Protein AF-A0A535QQI3-F1 (afdb_monomer)

Nearest PDB structures (foldseek):
  7o5l-assembly1_A  TM=9.139E-01  e=8.825E-06  Synechocystis sp. PCC 6803 substr. Kazusa
  8qno-assembly1_A  TM=9.395E-01  e=3.649E-05  Pyrococcus furiosus
  7r39-assembly1_G-2  TM=9.134E-01  e=3.421E-05  Sulfolobus acidocaldarius
  3x2f-assembly1_A  TM=9.441E-01  e=5.038E-05  Thermotoga maritima MSB8
  7r3a-assembly4_G  TM=9.259E-01  e=6.522E-05  Methanococcus maripaludis

Radius of gyration: 21.64 Å; Cα contacts (8 Å, |Δi|>4): 32; chains: 1; bounding box: 50×32×65 Å

Mean predicted aligned error: 5.99 Å

Secondary structure (DSSP, 8-state):
------SGGGS-HHHHSS--S-HHHHHHHHHHHHHHHHHHHHTGGG--SS--PPPHHHHHHHHHHHHHHTT---PPPPHHHHHHHH-SSS--

Structure (mmCIF, N/CA/C/O backbone):
data_AF-A0A535QQI3-F1
#
_entry.id   AF-A0A535QQI3-F1
#
loop_
_atom_site.group_PDB
_atom_site.id
_atom_site.type_symbol
_atom_site.label_atom_id
_atom_site.label_alt_id
_atom_site.label_comp_id
_atom_site.label_asym_id
_atom_site.label_entity_id
_atom_site.label_seq_id
_atom_site.pdbx_PDB_ins_code
_atom_site.Cartn_x
_atom_site.Cartn_y
_atom_site.Cartn_z
_atom_site.occupancy
_atom_site.B_iso_or_equiv
_atom_site.auth_seq_id
_atom_site.auth_comp_id
_atom_site.auth_asym_id
_atom_site.auth_atom_id
_atom_site.pdbx_PDB_model_num
ATOM 1 N N . GLY A 1 1 ? -26.488 16.971 33.507 1.00 90.25 1 GLY A N 1
ATOM 2 C CA . GLY A 1 1 ? -25.131 17.214 32.965 1.00 90.25 1 GLY A CA 1
ATOM 3 C C . GLY A 1 1 ? -25.021 16.626 31.569 1.00 90.25 1 GLY A C 1
ATOM 4 O O . GLY A 1 1 ? -25.946 15.936 31.163 1.00 90.25 1 GLY A O 1
ATOM 5 N N . ARG A 1 2 ? -23.941 16.902 30.824 1.00 91.56 2 ARG A N 1
ATOM 6 C CA . ARG A 1 2 ? -23.702 16.312 29.488 1.00 91.56 2 ARG A CA 1
ATOM 7 C C . ARG A 1 2 ? -23.051 14.927 29.614 1.00 91.56 2 ARG A C 1
ATOM 9 O O . ARG A 1 2 ? -22.245 14.731 30.517 1.00 91.56 2 ARG A O 1
ATOM 16 N N . GLN A 1 3 ? -23.384 14.009 28.708 1.00 95.25 3 GLN A N 1
ATOM 17 C CA . GLN A 1 3 ? -22.747 12.692 28.569 1.00 95.25 3 GLN A CA 1
ATOM 18 C C . GLN A 1 3 ? -22.044 12.587 27.211 1.00 95.25 3 GLN A C 1
ATOM 20 O O . GLN A 1 3 ? -22.509 13.168 26.231 1.00 95.25 3 GLN A O 1
ATOM 25 N N . VAL A 1 4 ? -20.927 11.856 27.167 1.00 95.88 4 VAL A N 1
ATOM 26 C CA . VAL A 1 4 ? -20.135 11.591 25.957 1.00 95.88 4 VAL A CA 1
ATOM 27 C C . VAL A 1 4 ? -19.845 10.096 25.882 1.00 95.88 4 VAL A C 1
ATOM 29 O O . VAL A 1 4 ? -19.429 9.501 26.875 1.00 95.88 4 VAL A O 1
ATOM 32 N N . HIS A 1 5 ? -20.036 9.505 24.703 1.00 95.81 5 HIS A N 1
ATOM 33 C CA . HIS A 1 5 ? -19.674 8.117 24.423 1.00 95.81 5 HIS A CA 1
ATOM 34 C C . HIS A 1 5 ? -18.319 8.075 23.720 1.00 95.81 5 HIS A C 1
ATOM 36 O O . HIS A 1 5 ? -18.192 8.521 22.580 1.00 95.81 5 HIS A O 1
ATOM 42 N N . LEU A 1 6 ? -17.306 7.551 24.407 1.00 95.81 6 LEU A N 1
ATOM 43 C CA . LEU A 1 6 ? -15.977 7.341 23.845 1.00 95.81 6 LEU A CA 1
ATOM 44 C C . LEU A 1 6 ? -15.867 5.908 23.326 1.00 95.81 6 LEU A C 1
ATOM 46 O O . LEU A 1 6 ? -16.015 4.954 24.088 1.00 95.81 6 LEU A O 1
ATOM 50 N N . LEU A 1 7 ? -15.592 5.761 22.033 1.00 97.19 7 LEU A N 1
ATOM 51 C CA . LEU A 1 7 ? -15.379 4.459 21.412 1.00 97.19 7 LEU A CA 1
ATOM 52 C C . LEU A 1 7 ? -13.911 4.053 21.517 1.00 97.19 7 LEU A C 1
ATOM 54 O O . LEU A 1 7 ? -13.020 4.896 21.398 1.00 97.19 7 LEU A O 1
ATOM 58 N N . ALA A 1 8 ? -13.679 2.754 21.722 1.00 96.56 8 ALA A N 1
ATOM 59 C CA . ALA A 1 8 ? -12.351 2.141 21.753 1.00 96.56 8 ALA A CA 1
ATOM 60 C C . ALA A 1 8 ? -11.339 2.848 22.677 1.00 96.56 8 ALA A C 1
ATOM 62 O O . ALA A 1 8 ? -10.147 2.842 22.389 1.00 96.56 8 ALA A O 1
ATOM 63 N N . GLU A 1 9 ? -11.794 3.508 23.748 1.00 95.94 9 GLU A N 1
ATOM 64 C CA . GLU A 1 9 ? -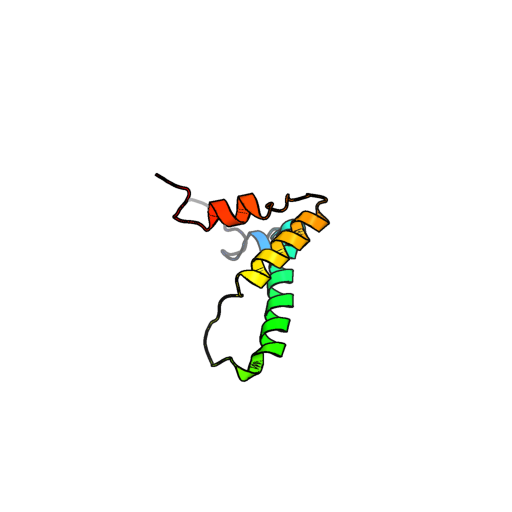10.932 4.305 24.640 1.00 95.94 9 GLU A CA 1
ATOM 65 C C . GLU A 1 9 ? -10.090 5.373 23.900 1.00 95.94 9 GLU A C 1
ATOM 67 O O . GLU A 1 9 ? -9.024 5.766 24.365 1.00 95.94 9 GLU A O 1
ATOM 72 N N . GLY A 1 10 ? -10.538 5.835 22.724 1.00 95.25 10 GLY A N 1
ATOM 73 C CA . GLY A 1 10 ? -9.780 6.759 21.870 1.00 95.25 10 GLY A CA 1
ATOM 74 C C . GLY A 1 10 ? -8.670 6.107 21.033 1.00 95.25 10 GLY A C 1
ATOM 75 O O . GLY A 1 10 ? -7.864 6.815 20.431 1.00 95.25 10 GLY A O 1
ATOM 76 N N . ARG A 1 11 ? -8.611 4.772 20.980 1.00 96.62 11 ARG A N 1
ATOM 77 C CA . ARG A 1 11 ? -7.695 4.002 20.125 1.00 96.62 11 ARG A CA 1
ATOM 78 C C . ARG A 1 11 ? -8.260 3.844 18.710 1.00 96.62 11 ARG A C 1
ATOM 80 O O . ARG A 1 11 ? -9.299 4.403 18.361 1.00 96.62 11 ARG A O 1
ATOM 87 N N . LEU A 1 12 ? -7.559 3.068 17.883 1.00 95.56 12 LEU A N 1
ATOM 88 C CA . LEU A 1 12 ? -7.939 2.772 16.501 1.00 95.56 12 LEU A CA 1
ATOM 89 C C . LEU A 1 12 ? -9.254 1.985 16.457 1.00 95.56 12 LEU A C 1
ATOM 91 O O . LEU A 1 12 ? -9.270 0.758 16.483 1.00 95.56 12 LEU A O 1
ATOM 95 N N . VAL A 1 13 ? -10.369 2.711 16.399 1.00 96.50 13 VAL A N 1
ATOM 96 C CA . VAL A 1 13 ? -11.724 2.157 16.508 1.00 96.50 13 VAL A CA 1
ATOM 97 C C . VAL A 1 13 ? -12.025 1.099 15.448 1.00 96.50 13 VAL A C 1
ATOM 99 O O . VAL A 1 13 ? -12.688 0.114 15.746 1.00 96.50 13 VAL A O 1
ATOM 102 N N . ASN A 1 14 ? -11.483 1.248 14.239 1.00 94.81 14 ASN A N 1
ATOM 103 C CA . ASN A 1 14 ? -11.656 0.273 13.166 1.00 94.81 14 ASN A CA 1
ATOM 104 C C . ASN A 1 14 ? -11.028 -1.087 13.501 1.00 94.81 14 ASN A C 1
ATOM 106 O O . ASN A 1 14 ? -11.565 -2.105 13.093 1.00 94.81 14 ASN A O 1
ATOM 110 N N . LEU A 1 15 ? -9.919 -1.110 14.242 1.00 92.38 15 LEU A N 1
ATOM 111 C CA . LEU A 1 15 ? -9.242 -2.341 14.660 1.00 92.38 15 LEU A CA 1
ATOM 112 C C . LEU A 1 15 ? -9.752 -2.856 16.009 1.00 92.38 15 LEU A C 1
ATOM 114 O O . LEU A 1 15 ? -9.779 -4.056 16.242 1.00 92.38 15 LEU A O 1
ATOM 118 N N . SER A 1 16 ? -10.099 -1.949 16.924 1.00 91.75 16 SER A N 1
ATOM 119 C CA . SER A 1 16 ? -10.442 -2.289 18.310 1.00 91.75 16 SER A CA 1
ATOM 120 C C . SER A 1 16 ? -11.933 -2.534 18.537 1.00 91.75 16 SER A C 1
ATOM 122 O O . SER A 1 16 ? -12.293 -3.179 19.515 1.00 91.75 16 SER A O 1
ATOM 124 N N . ALA A 1 17 ? -12.798 -1.998 17.676 1.00 92.44 17 ALA A N 1
ATOM 125 C CA . ALA A 1 17 ? -14.253 -2.119 17.785 1.00 92.44 17 ALA A CA 1
ATOM 126 C C . ALA A 1 17 ? -14.916 -2.617 16.484 1.00 92.44 17 ALA A C 1
ATOM 128 O O . ALA A 1 17 ? -16.141 -2.603 16.380 1.00 92.44 17 ALA A O 1
ATOM 129 N N . ALA A 1 18 ? -14.119 -3.043 15.501 1.00 93.75 18 ALA A N 1
ATOM 130 C CA . ALA A 1 18 ? -14.552 -3.675 14.257 1.00 93.75 18 ALA A CA 1
ATOM 131 C C . ALA A 1 18 ? -13.449 -4.639 13.763 1.00 93.75 18 ALA A C 1
ATOM 133 O O . ALA A 1 18 ? -12.600 -5.056 14.546 1.00 93.75 18 ALA A O 1
ATOM 134 N N . GLU A 1 19 ? -13.462 -5.007 12.480 1.00 91.56 19 GLU A N 1
ATOM 135 C CA . GLU A 1 19 ? -12.567 -6.026 11.897 1.00 91.56 19 GLU A CA 1
ATOM 136 C C . GLU A 1 19 ? -11.368 -5.439 11.128 1.00 91.56 19 GLU A C 1
ATOM 138 O O . GLU A 1 19 ? -10.626 -6.154 10.458 1.00 91.56 19 GLU A O 1
ATOM 143 N N . GLY A 1 20 ? -11.149 -4.126 11.208 1.00 92.25 20 GLY A N 1
ATOM 144 C CA . GLY A 1 20 ? -10.112 -3.440 10.448 1.00 92.25 20 GLY A CA 1
ATOM 145 C C . GLY A 1 20 ? -10.452 -3.306 8.965 1.00 92.25 20 GLY A C 1
ATOM 146 O O . GLY A 1 20 ? -11.605 -3.115 8.580 1.00 92.25 20 GLY A O 1
ATOM 147 N N . HIS A 1 21 ? -9.420 -3.332 8.123 1.00 92.62 21 HIS A N 1
ATOM 148 C CA . HIS A 1 21 ? -9.604 -3.276 6.676 1.00 92.62 21 HIS A CA 1
ATOM 149 C C . HIS A 1 21 ? -9.948 -4.668 6.129 1.00 92.62 21 HIS A C 1
ATOM 151 O O . HIS A 1 21 ? -9.322 -5.648 6.536 1.00 92.62 21 HIS A O 1
ATOM 157 N N . PRO A 1 22 ? -10.865 -4.767 5.152 1.00 91.25 22 PRO A N 1
ATOM 158 C CA . PRO A 1 22 ? -11.155 -6.026 4.481 1.00 91.25 22 PRO A CA 1
ATOM 159 C C . PRO A 1 22 ? -9.905 -6.655 3.856 1.00 91.25 22 PRO A C 1
ATOM 161 O O . PRO A 1 22 ? -9.018 -5.955 3.352 1.00 91.25 22 PRO A O 1
ATOM 164 N N . ALA A 1 23 ? -9.882 -7.988 3.797 1.00 88.31 23 ALA A N 1
ATOM 165 C CA . ALA A 1 23 ? -8.789 -8.748 3.185 1.00 88.31 23 ALA A CA 1
ATOM 166 C C . ALA A 1 23 ? -8.482 -8.297 1.744 1.00 88.31 23 ALA A C 1
ATOM 168 O O . ALA A 1 23 ? -7.324 -8.258 1.340 1.00 88.31 23 ALA A O 1
ATOM 169 N N . SER A 1 24 ? -9.507 -7.875 0.997 1.00 86.88 24 SER A N 1
ATOM 170 C CA . SER A 1 24 ? -9.391 -7.390 -0.381 1.00 86.88 24 SER A CA 1
ATOM 171 C C . SER A 1 24 ? -8.599 -6.091 -0.544 1.00 86.88 24 SER A C 1
ATOM 173 O O . SER A 1 24 ? -8.318 -5.717 -1.677 1.00 86.88 24 SER A O 1
ATOM 175 N N . VAL A 1 25 ? -8.316 -5.359 0.532 1.00 86.50 25 VAL A N 1
ATOM 176 C CA . VAL A 1 25 ? -7.453 -4.167 0.497 1.00 86.50 25 VAL A CA 1
ATOM 177 C C . VAL A 1 25 ? -6.119 -4.464 1.179 1.00 86.50 25 VAL A C 1
ATOM 179 O O . VAL A 1 25 ? -5.075 -3.998 0.726 1.00 86.50 25 VAL A O 1
ATOM 182 N N . MET A 1 26 ? -6.143 -5.280 2.236 1.00 94.06 26 MET A N 1
ATOM 183 C CA . MET A 1 26 ? -4.940 -5.682 2.966 1.00 94.06 26 MET A CA 1
ATOM 184 C C . MET A 1 26 ? -3.996 -6.565 2.143 1.00 94.06 26 MET A C 1
ATOM 186 O O . MET A 1 26 ? -2.793 -6.542 2.396 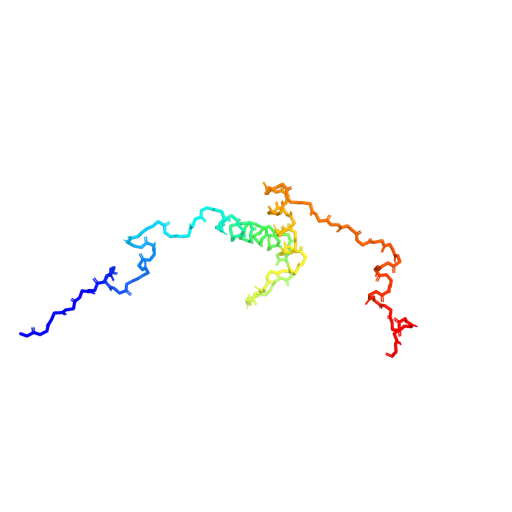1.00 94.06 26 MET A O 1
ATOM 190 N N . ASP A 1 27 ? -4.498 -7.308 1.152 1.00 92.94 27 ASP A N 1
ATOM 191 C CA . ASP A 1 27 ? -3.669 -8.153 0.285 1.00 92.94 27 ASP A CA 1
ATOM 192 C C . ASP A 1 27 ? -2.578 -7.363 -0.456 1.00 92.94 27 ASP A C 1
ATOM 194 O O . ASP A 1 27 ? -1.430 -7.799 -0.494 1.00 92.94 27 ASP A O 1
ATOM 198 N N . MET A 1 28 ? -2.887 -6.163 -0.951 1.00 93.31 28 MET A N 1
ATOM 199 C CA . MET A 1 28 ? -1.904 -5.269 -1.571 1.00 93.31 28 MET A CA 1
ATOM 200 C C . MET A 1 28 ? -0.873 -4.758 -0.558 1.00 93.31 28 MET A C 1
ATOM 202 O O . MET A 1 28 ? 0.317 -4.685 -0.868 1.00 93.31 28 MET A O 1
ATOM 206 N N . SER A 1 29 ? -1.297 -4.426 0.667 1.00 94.12 29 SER A N 1
ATOM 207 C CA . SER A 1 29 ? -0.377 -3.996 1.729 1.00 94.12 29 SER A CA 1
ATOM 208 C C . SER A 1 29 ? 0.584 -5.116 2.129 1.00 94.12 29 SER A C 1
ATOM 210 O O . SER A 1 29 ? 1.783 -4.878 2.267 1.00 94.12 29 SER A O 1
ATOM 212 N N . PHE A 1 30 ? 0.083 -6.345 2.268 1.00 95.44 30 PHE A N 1
ATOM 213 C CA . PHE A 1 30 ? 0.911 -7.505 2.590 1.00 95.44 30 PHE A CA 1
ATOM 214 C C . PHE A 1 30 ? 1.807 -7.931 1.425 1.00 95.44 30 PHE A C 1
ATOM 216 O O . PHE A 1 30 ? 2.949 -8.313 1.665 1.00 95.44 30 PHE A O 1
ATOM 223 N N . ALA A 1 31 ? 1.362 -7.787 0.174 1.00 95.94 31 ALA A N 1
ATOM 224 C CA . ALA A 1 31 ? 2.223 -7.976 -0.991 1.00 95.94 31 ALA A CA 1
ATOM 225 C C . ALA A 1 31 ? 3.389 -6.969 -1.006 1.00 95.94 31 ALA A C 1
ATOM 227 O O . ALA A 1 31 ? 4.530 -7.363 -1.242 1.00 95.94 31 ALA A O 1
ATOM 228 N N . ASN A 1 32 ? 3.133 -5.702 -0.655 1.00 95.62 32 ASN A N 1
ATOM 229 C CA . ASN A 1 32 ? 4.179 -4.686 -0.496 1.00 95.62 32 ASN A CA 1
ATOM 230 C C . ASN A 1 32 ? 5.192 -5.068 0.592 1.00 95.62 32 ASN A C 1
ATOM 232 O O . ASN A 1 32 ? 6.397 -4.935 0.392 1.00 95.62 32 ASN A O 1
ATOM 236 N N . GLN A 1 33 ? 4.726 -5.597 1.725 1.00 96.50 33 GLN A N 1
ATOM 237 C CA . GLN A 1 33 ? 5.609 -6.069 2.795 1.00 96.50 33 GLN A CA 1
ATOM 238 C C . GLN A 1 33 ? 6.435 -7.292 2.374 1.00 96.50 33 GLN A C 1
ATOM 240 O O . GLN A 1 33 ? 7.634 -7.332 2.641 1.00 96.50 33 GLN A O 1
ATOM 245 N N . ALA A 1 34 ? 5.822 -8.266 1.697 1.00 96.62 34 ALA A N 1
ATOM 246 C CA . ALA A 1 34 ? 6.490 -9.489 1.264 1.00 96.62 34 ALA A CA 1
ATOM 247 C C . ALA A 1 34 ? 7.558 -9.215 0.193 1.00 96.62 34 ALA A C 1
ATOM 249 O O . ALA A 1 34 ? 8.722 -9.569 0.380 1.00 96.62 34 ALA A O 1
ATOM 250 N N . LEU A 1 35 ? 7.188 -8.529 -0.893 1.00 95.88 35 LEU A N 1
ATOM 251 C CA . LEU A 1 35 ? 8.120 -8.197 -1.976 1.00 95.88 35 LEU A CA 1
ATOM 252 C C . LEU A 1 35 ? 9.148 -7.148 -1.542 1.00 95.88 35 LEU A C 1
ATOM 254 O O . LEU A 1 35 ? 10.295 -7.177 -1.982 1.00 95.88 35 LEU A O 1
ATOM 258 N N . GLY A 1 36 ? 8.770 -6.246 -0.634 1.00 95.69 36 GLY A N 1
ATOM 259 C CA . GLY A 1 36 ? 9.704 -5.325 0.002 1.00 95.69 36 GLY A CA 1
ATOM 260 C C . GLY A 1 36 ? 10.766 -6.049 0.825 1.00 95.69 36 GLY A C 1
ATOM 261 O O . GLY A 1 36 ? 11.950 -5.750 0.683 1.00 95.69 36 GLY A O 1
ATOM 262 N N . ALA A 1 37 ? 10.372 -7.036 1.634 1.00 95.94 37 ALA A N 1
ATOM 263 C CA . ALA A 1 37 ? 11.307 -7.848 2.408 1.00 95.94 37 ALA A CA 1
ATOM 264 C C . ALA A 1 37 ? 12.246 -8.667 1.507 1.00 95.94 37 ALA A C 1
ATOM 266 O O . ALA A 1 37 ? 13.450 -8.722 1.764 1.00 95.94 37 ALA A O 1
ATOM 267 N N . GLU A 1 38 ? 11.728 -9.249 0.423 1.00 96.44 38 GLU A N 1
ATOM 268 C CA . GLU A 1 38 ? 12.540 -9.938 -0.587 1.00 96.44 38 GLU A CA 1
ATOM 269 C C . GLU A 1 38 ? 13.548 -8.986 -1.249 1.00 96.44 38 GLU A C 1
ATOM 271 O O . GLU A 1 38 ? 14.744 -9.283 -1.305 1.00 96.44 38 GLU A O 1
ATOM 276 N N . TYR A 1 39 ? 13.099 -7.805 -1.684 1.00 95.62 39 TYR A N 1
ATOM 277 C CA . TYR A 1 39 ? 13.966 -6.790 -2.280 1.00 95.62 39 TYR A CA 1
ATOM 278 C C . TYR A 1 39 ? 15.065 -6.333 -1.317 1.00 95.62 39 TYR A C 1
ATOM 280 O O . TYR A 1 39 ? 16.227 -6.203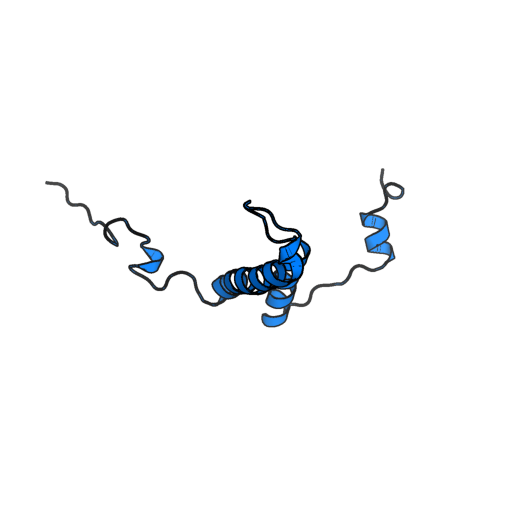 -1.716 1.00 95.62 39 TYR A O 1
ATOM 288 N N . MET A 1 40 ? 14.716 -6.137 -0.042 1.00 95.25 40 MET A N 1
ATOM 289 C CA . MET A 1 40 ? 15.670 -5.811 1.014 1.00 95.25 40 MET A CA 1
ATOM 290 C C . MET A 1 40 ? 16.718 -6.906 1.196 1.00 95.25 40 MET A C 1
ATOM 292 O O . MET A 1 40 ? 17.901 -6.596 1.318 1.00 95.25 40 MET A O 1
ATOM 296 N N . LEU A 1 41 ? 16.303 -8.175 1.178 1.00 95.94 41 LEU A N 1
ATOM 297 C CA . LEU A 1 41 ? 17.202 -9.315 1.323 1.00 95.94 41 LEU A CA 1
ATOM 298 C C . LEU A 1 41 ? 18.175 -9.426 0.140 1.00 95.94 41 LEU A C 1
ATOM 300 O O . LEU A 1 41 ? 19.381 -9.559 0.344 1.00 95.94 41 LEU A O 1
ATOM 304 N N . ILE A 1 42 ? 17.669 -9.333 -1.091 1.00 95.94 42 ILE A N 1
ATOM 305 C CA . ILE A 1 42 ? 18.474 -9.459 -2.316 1.00 95.94 42 ILE A CA 1
ATOM 306 C C . ILE A 1 42 ? 19.439 -8.275 -2.464 1.00 95.94 42 ILE A C 1
ATOM 308 O O . ILE A 1 42 ? 20.602 -8.453 -2.831 1.00 95.94 42 ILE A O 1
ATOM 312 N N . SER A 1 43 ? 18.979 -7.065 -2.138 1.00 94.25 43 SER A N 1
ATOM 313 C CA . SER A 1 43 ? 19.751 -5.826 -2.292 1.00 94.25 43 SER A CA 1
ATOM 314 C C . SER A 1 43 ? 20.448 -5.382 -1.004 1.00 94.25 43 SER A C 1
ATOM 316 O O . SER A 1 43 ? 20.914 -4.247 -0.930 1.00 94.25 43 SER A O 1
ATOM 318 N N . ALA A 1 44 ? 20.560 -6.259 0.002 1.00 93.19 44 ALA A N 1
ATOM 319 C CA . ALA A 1 44 ? 21.022 -5.930 1.356 1.00 93.19 44 ALA A CA 1
ATOM 320 C C . ALA A 1 44 ? 22.331 -5.122 1.389 1.00 93.19 44 ALA A C 1
ATOM 322 O O . ALA A 1 44 ? 22.463 -4.174 2.159 1.00 93.19 44 ALA A O 1
ATOM 323 N N . LYS A 1 45 ? 23.286 -5.457 0.511 1.00 95.88 45 LYS A N 1
ATOM 324 C CA . LYS A 1 45 ? 24.601 -4.795 0.424 1.00 95.88 45 LYS A CA 1
ATOM 325 C C . LYS A 1 45 ? 24.534 -3.327 -0.015 1.00 95.88 45 LYS A C 1
ATOM 327 O O . LYS A 1 45 ? 25.489 -2.592 0.209 1.00 95.88 45 LYS A O 1
ATOM 332 N N . ASN A 1 46 ? 23.434 -2.914 -0.641 1.00 94.25 46 ASN A N 1
ATOM 333 C CA . ASN A 1 46 ? 23.249 -1.570 -1.185 1.00 94.25 46 ASN A CA 1
ATOM 334 C C . ASN A 1 46 ? 22.549 -0.625 -0.197 1.00 94.25 46 ASN A C 1
ATOM 336 O O . ASN A 1 46 ? 22.427 0.567 -0.481 1.00 94.25 46 ASN A O 1
ATOM 340 N N . PHE A 1 47 ? 22.080 -1.132 0.946 1.00 95.12 47 PHE A N 1
ATOM 341 C CA . PHE A 1 47 ? 21.362 -0.330 1.930 1.00 95.12 47 PHE A CA 1
ATOM 342 C C . PHE A 1 47 ? 22.286 0.234 3.003 1.00 95.12 47 PHE A C 1
ATOM 344 O O . PHE A 1 47 ? 23.241 -0.400 3.446 1.00 95.12 47 PHE A O 1
ATOM 351 N N . GLN A 1 48 ? 21.952 1.440 3.445 1.00 96.75 48 GLN A N 1
ATOM 352 C CA . GLN A 1 48 ? 22.494 2.069 4.643 1.00 96.75 48 GLN A CA 1
ATOM 353 C C . GLN A 1 48 ? 21.369 2.219 5.679 1.00 96.75 48 GLN A C 1
ATOM 355 O O . GLN A 1 48 ? 20.204 2.027 5.332 1.00 96.75 48 GLN A O 1
ATOM 360 N N . PRO A 1 49 ? 21.665 2.558 6.945 1.00 95.62 49 PRO A N 1
ATOM 361 C CA . PRO A 1 49 ? 20.642 2.861 7.946 1.00 95.62 49 PRO A CA 1
ATOM 362 C C . PRO A 1 49 ? 19.829 4.109 7.560 1.00 95.62 49 PRO A C 1
ATOM 364 O O . PRO A 1 49 ? 20.141 5.235 7.942 1.00 95.62 49 PRO A O 1
ATOM 367 N N . HIS A 1 50 ? 18.795 3.905 6.750 1.00 96.56 50 HIS A N 1
ATOM 368 C CA . HIS A 1 50 ? 17.942 4.946 6.198 1.00 96.56 50 HIS A CA 1
ATOM 369 C C . HIS A 1 50 ? 16.550 4.382 5.885 1.00 96.56 50 HIS A C 1
ATOM 371 O O . HIS A 1 50 ? 16.364 3.169 5.784 1.00 96.56 50 HIS A O 1
ATOM 377 N N . VAL A 1 51 ? 15.563 5.266 5.743 1.00 96.06 51 VAL A N 1
ATOM 378 C CA . VAL A 1 51 ? 14.204 4.888 5.345 1.00 96.06 51 VAL A CA 1
ATOM 379 C C . VAL A 1 51 ? 14.118 4.935 3.827 1.00 96.06 51 VAL A C 1
ATOM 381 O O . VAL A 1 51 ? 14.319 5.983 3.222 1.00 96.06 51 VAL A O 1
ATOM 384 N N . TYR A 1 52 ? 13.801 3.801 3.212 1.00 94.88 52 TYR A N 1
ATOM 385 C CA . TYR A 1 52 ? 13.650 3.690 1.765 1.00 94.88 52 TYR A CA 1
ATOM 386 C C . TYR A 1 52 ? 12.185 3.493 1.396 1.00 94.88 52 TYR A C 1
ATOM 388 O O . TYR A 1 52 ? 11.424 2.859 2.125 1.00 94.88 52 TYR A O 1
ATOM 396 N N . THR A 1 53 ? 11.803 4.024 0.238 1.00 94.81 53 THR A N 1
ATOM 397 C CA . THR A 1 53 ? 10.514 3.704 -0.387 1.00 94.81 53 THR A CA 1
ATOM 398 C C . THR A 1 53 ? 10.677 2.465 -1.262 1.00 94.81 53 THR A C 1
ATOM 400 O O . THR A 1 53 ? 11.750 2.241 -1.830 1.00 94.81 53 THR A O 1
ATOM 403 N N . ILE A 1 54 ? 9.618 1.664 -1.381 1.00 93.38 54 ILE A N 1
ATOM 404 C CA . ILE A 1 54 ? 9.585 0.534 -2.310 1.00 93.38 54 ILE A CA 1
ATOM 405 C C . ILE A 1 54 ? 9.801 1.047 -3.747 1.00 93.38 54 ILE A C 1
ATOM 407 O O . ILE A 1 54 ? 9.179 2.037 -4.139 1.00 93.38 54 ILE A O 1
ATOM 411 N N . PRO A 1 55 ? 10.678 0.408 -4.545 1.00 94.94 55 PRO A N 1
ATOM 412 C CA . PRO A 1 55 ? 10.843 0.745 -5.952 1.00 94.94 55 PRO A CA 1
ATOM 413 C C . PRO A 1 55 ? 9.515 0.721 -6.716 1.00 94.94 55 PR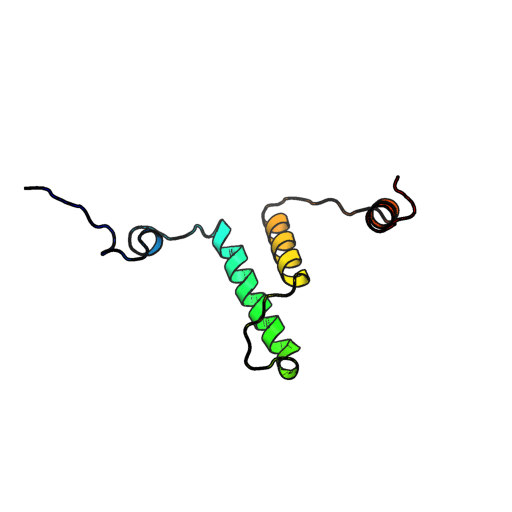O A C 1
ATOM 415 O O . PRO A 1 55 ? 8.740 -0.228 -6.603 1.00 94.94 55 PRO A O 1
ATOM 418 N N . ALA A 1 56 ? 9.295 1.717 -7.576 1.00 95.88 56 ALA A N 1
ATOM 419 C CA . ALA A 1 56 ? 8.065 1.835 -8.364 1.00 95.88 56 ALA A CA 1
ATOM 420 C C . ALA A 1 56 ? 7.786 0.611 -9.259 1.00 95.88 56 ALA A C 1
ATOM 422 O O . ALA A 1 56 ? 6.641 0.348 -9.612 1.00 95.88 56 ALA A O 1
ATOM 423 N N . THR A 1 57 ? 8.818 -0.143 -9.642 1.00 95.50 57 THR A N 1
ATOM 424 C CA . THR A 1 57 ? 8.673 -1.392 -10.402 1.00 95.50 57 THR A CA 1
ATOM 425 C C . THR A 1 57 ? 7.973 -2.484 -9.595 1.00 95.50 57 THR A C 1
ATOM 427 O O . THR A 1 57 ? 7.115 -3.171 -10.140 1.00 95.50 57 THR A O 1
ATOM 430 N N . ILE A 1 58 ? 8.290 -2.612 -8.304 1.00 95.81 58 ILE A N 1
ATOM 431 C CA . ILE A 1 58 ? 7.650 -3.577 -7.400 1.00 95.81 58 ILE A CA 1
ATOM 432 C C . ILE A 1 58 ? 6.203 -3.159 -7.134 1.00 95.81 58 ILE A C 1
ATOM 434 O O . ILE A 1 58 ? 5.303 -3.987 -7.216 1.00 95.81 58 ILE A O 1
ATOM 438 N N . ASP A 1 59 ? 5.960 -1.869 -6.902 1.00 96.38 59 ASP A N 1
ATOM 439 C CA . ASP A 1 59 ? 4.605 -1.358 -6.665 1.00 96.38 59 ASP A CA 1
ATOM 440 C C . ASP A 1 59 ? 3.686 -1.571 -7.888 1.00 96.38 59 ASP A C 1
ATOM 442 O O . ASP A 1 59 ? 2.559 -2.060 -7.767 1.00 96.38 59 ASP A O 1
ATOM 446 N N . LYS A 1 60 ? 4.203 -1.329 -9.105 1.00 95.81 60 LYS A N 1
ATOM 447 C CA . LYS A 1 60 ? 3.498 -1.652 -10.361 1.00 95.81 60 LYS A CA 1
ATOM 448 C C . LYS A 1 60 ? 3.210 -3.145 -10.506 1.00 95.81 60 LYS A C 1
ATOM 450 O O . LYS A 1 60 ? 2.139 -3.510 -10.991 1.00 95.81 60 LYS A O 1
ATOM 455 N N . GLU A 1 61 ? 4.140 -4.002 -10.098 1.00 95.12 61 GLU A N 1
ATOM 456 C CA . GLU A 1 61 ? 3.949 -5.451 -10.155 1.00 95.12 61 GLU A CA 1
ATOM 457 C C . GLU A 1 61 ? 2.855 -5.919 -9.186 1.00 95.12 61 GLU A C 1
ATOM 459 O O . GLU A 1 61 ? 2.008 -6.730 -9.559 1.00 95.12 61 GLU A O 1
ATOM 464 N N . ILE A 1 62 ? 2.786 -5.346 -7.982 1.00 96.00 62 ILE A N 1
ATOM 465 C CA . ILE A 1 62 ? 1.711 -5.622 -7.015 1.00 96.00 62 ILE A CA 1
ATOM 466 C C . ILE A 1 62 ? 0.354 -5.222 -7.594 1.00 96.00 62 ILE A C 1
ATOM 468 O O . ILE A 1 62 ? -0.597 -6.006 -7.537 1.00 96.00 62 ILE A O 1
ATOM 472 N N . ALA A 1 63 ? 0.264 -4.039 -8.208 1.00 95.44 63 ALA A N 1
ATOM 473 C CA . ALA A 1 63 ? -0.953 -3.596 -8.879 1.00 95.44 63 ALA A CA 1
ATOM 474 C C . ALA A 1 63 ? -1.352 -4.547 -10.024 1.00 95.44 63 ALA A C 1
ATOM 476 O O . ALA A 1 63 ? -2.518 -4.935 -10.133 1.00 95.44 63 ALA A O 1
ATOM 477 N N . ARG A 1 64 ? -0.388 -4.990 -10.843 1.00 95.44 64 ARG A N 1
ATOM 478 C CA . ARG A 1 64 ? -0.623 -5.956 -11.927 1.00 95.44 64 ARG A CA 1
ATOM 479 C C . ARG A 1 64 ? -1.154 -7.290 -11.393 1.00 95.44 64 ARG A C 1
ATOM 481 O O . ARG A 1 64 ? -2.130 -7.814 -11.931 1.00 95.44 64 ARG A O 1
ATOM 488 N N . LEU A 1 65 ? -0.547 -7.827 -10.333 1.00 94.81 65 LEU A N 1
ATOM 489 C CA . LEU A 1 65 ? -0.978 -9.069 -9.684 1.00 94.81 65 LEU A CA 1
ATOM 490 C C . LEU A 1 65 ? -2.388 -8.942 -9.099 1.00 94.81 65 LEU A C 1
ATOM 492 O O . LEU A 1 65 ? -3.196 -9.857 -9.260 1.00 94.81 65 LEU A O 1
ATOM 496 N N . LYS A 1 66 ? -2.713 -7.798 -8.487 1.00 95.62 66 LYS A N 1
ATOM 497 C CA . LYS A 1 66 ? -4.052 -7.514 -7.964 1.00 95.62 66 LYS A CA 1
ATOM 498 C C . LYS A 1 66 ? -5.110 -7.530 -9.064 1.00 95.62 66 LYS A C 1
ATOM 500 O O . LYS A 1 66 ? -6.119 -8.221 -8.929 1.00 95.62 66 LYS A O 1
ATOM 505 N N . LEU A 1 67 ? -4.874 -6.799 -10.154 1.00 95.88 67 LEU A N 1
ATOM 506 C CA . LEU A 1 67 ? -5.790 -6.755 -11.297 1.00 95.88 67 LEU A CA 1
ATOM 507 C C . LEU A 1 67 ? -5.987 -8.149 -11.895 1.00 95.88 67 LEU A C 1
ATOM 509 O O . LEU A 1 67 ? -7.123 -8.566 -12.114 1.00 95.88 67 LEU A O 1
ATOM 513 N N . HIS A 1 68 ? -4.900 -8.908 -12.052 1.00 94.75 68 HIS A N 1
ATOM 514 C CA . HIS A 1 68 ? -4.961 -10.290 -12.517 1.00 94.75 68 HIS A CA 1
ATOM 515 C C . HIS A 1 68 ? -5.802 -11.183 -11.58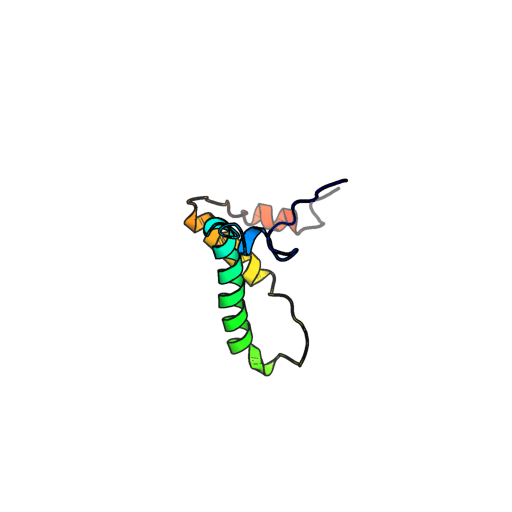8 1.00 94.75 68 HIS A C 1
ATOM 517 O O . HIS A 1 68 ? -6.662 -11.920 -12.065 1.00 94.75 68 HIS A O 1
ATOM 523 N N . ALA A 1 69 ? -5.610 -11.097 -10.267 1.00 94.00 69 ALA A N 1
ATOM 524 C CA . ALA A 1 69 ? -6.393 -11.855 -9.287 1.00 94.00 69 ALA A CA 1
ATOM 525 C C . ALA A 1 69 ? -7.887 -11.479 -9.293 1.00 94.00 69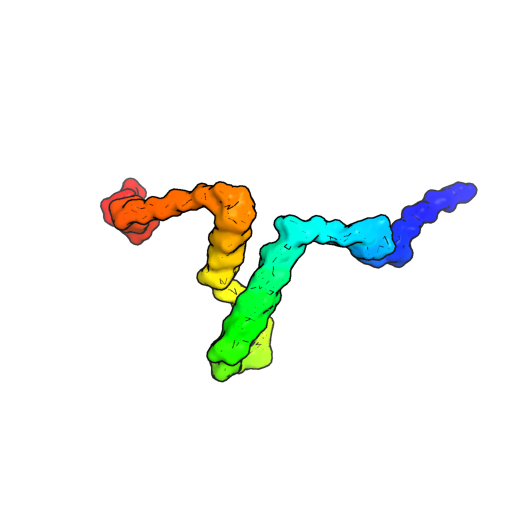 ALA A C 1
ATOM 527 O O . ALA A 1 69 ? -8.737 -12.319 -9.011 1.00 94.00 69 ALA A O 1
ATOM 528 N N . MET A 1 70 ? -8.216 -10.236 -9.658 1.00 95.69 70 MET A N 1
ATOM 529 C CA . MET A 1 70 ? -9.591 -9.766 -9.862 1.00 95.69 70 MET A CA 1
ATOM 530 C C . MET A 1 70 ? -10.170 -10.143 -11.238 1.00 95.69 70 MET A C 1
ATOM 532 O O . MET A 1 70 ? -11.322 -9.820 -11.520 1.00 95.69 70 MET A O 1
ATOM 536 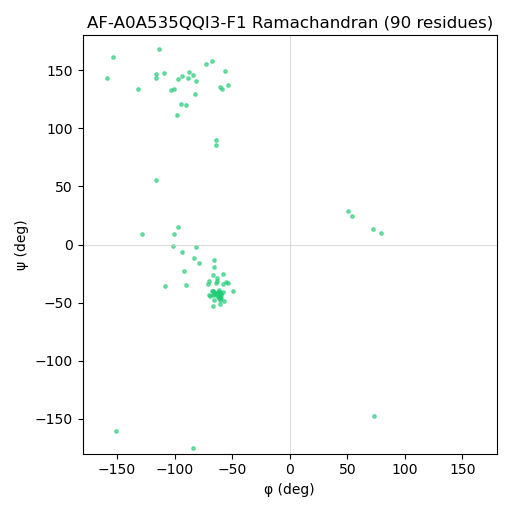N N . GLY A 1 71 ? -9.392 -10.791 -12.112 1.00 96.75 71 GLY A N 1
ATOM 537 C CA . GLY A 1 71 ? -9.792 -11.103 -13.487 1.00 96.75 71 GLY A CA 1
ATOM 538 C C . GLY A 1 71 ? -9.835 -9.886 -14.419 1.00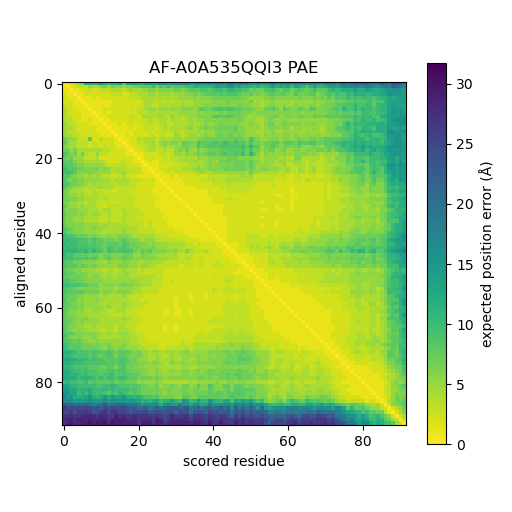 96.75 71 GLY A C 1
ATOM 539 O O . GLY A 1 71 ? -10.380 -9.974 -15.519 1.00 96.75 71 GLY A O 1
ATOM 540 N N . VAL A 1 72 ? -9.263 -8.754 -14.002 1.00 97.62 72 VAL A N 1
ATOM 541 C CA . VAL A 1 72 ? -9.172 -7.533 -14.806 1.00 97.62 72 VAL A CA 1
ATOM 542 C C . VAL A 1 72 ? -7.985 -7.646 -15.757 1.00 97.62 72 VAL A C 1
ATOM 544 O O . VAL A 1 72 ? -6.862 -7.945 -15.350 1.00 97.62 72 VAL A O 1
ATOM 547 N N . ARG A 1 73 ? -8.233 -7.384 -17.042 1.00 94.44 73 ARG A N 1
ATOM 548 C CA . ARG A 1 73 ? -7.192 -7.307 -18.070 1.00 94.44 73 ARG A CA 1
ATOM 549 C C . ARG A 1 73 ? -6.807 -5.854 -18.301 1.00 94.44 73 ARG A C 1
ATOM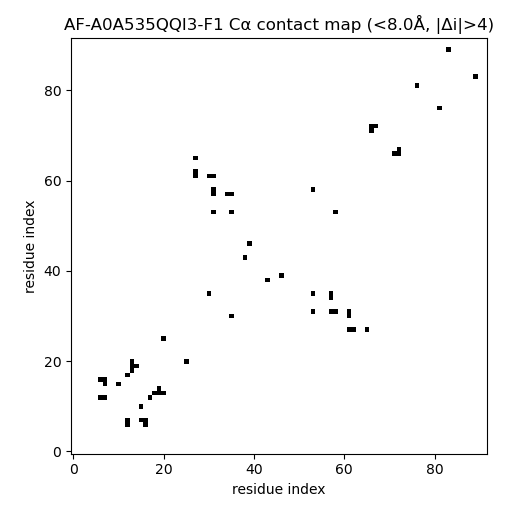 551 O O . ARG A 1 73 ? -7.668 -4.980 -18.280 1.00 94.44 73 ARG A O 1
ATOM 558 N N . ILE A 1 74 ? -5.521 -5.632 -18.532 1.00 93.56 74 ILE A N 1
ATOM 559 C CA . ILE A 1 74 ? -4.974 -4.346 -18.954 1.00 93.56 74 ILE A CA 1
ATOM 560 C C . ILE A 1 74 ? -4.376 -4.508 -20.346 1.00 93.56 74 ILE A C 1
ATOM 562 O O . ILE A 1 74 ? -3.810 -5.559 -20.657 1.00 93.56 74 ILE A O 1
ATOM 566 N N . ASP A 1 75 ? -4.520 -3.478 -21.168 1.00 93.19 75 ASP A N 1
ATOM 567 C CA . ASP A 1 75 ? -3.919 -3.450 -22.494 1.00 93.19 75 ASP A CA 1
ATOM 568 C C . ASP A 1 75 ? -2.400 -3.254 -22.396 1.00 93.19 75 ASP A C 1
ATOM 570 O O . ASP A 1 75 ? -1.878 -2.699 -21.425 1.00 93.19 75 ASP A O 1
ATOM 574 N N . ALA A 1 76 ? -1.686 -3.710 -23.423 1.00 92.31 76 ALA A N 1
ATOM 575 C CA . ALA A 1 76 ? -0.276 -3.407 -23.612 1.00 92.31 76 ALA A CA 1
ATOM 576 C C . ALA A 1 76 ? -0.147 -2.345 -24.704 1.00 92.31 76 ALA A C 1
ATOM 578 O O . ALA A 1 76 ? -0.763 -2.472 -25.765 1.00 92.31 76 ALA A O 1
ATOM 579 N N . LEU A 1 77 ? 0.663 -1.317 -24.450 1.00 93.81 77 LEU A N 1
ATOM 580 C CA . LEU A 1 77 ? 0.975 -0.322 -25.470 1.00 93.81 77 LEU A CA 1
ATOM 581 C C . LEU A 1 77 ? 1.658 -1.005 -26.656 1.00 93.81 77 LEU A C 1
ATOM 583 O O . LEU A 1 77 ? 2.562 -1.829 -26.484 1.00 93.81 77 LEU A O 1
ATOM 587 N N . THR A 1 78 ? 1.244 -0.646 -27.867 1.00 95.50 78 THR A N 1
ATOM 588 C CA . THR A 1 78 ? 1.998 -1.016 -29.064 1.00 95.50 78 THR A CA 1
ATOM 589 C C . THR A 1 78 ? 3.339 -0.270 -29.078 1.00 95.50 78 THR A C 1
ATOM 591 O O . THR A 1 78 ? 3.453 0.802 -28.476 1.00 95.50 78 THR A O 1
ATOM 594 N N . PRO A 1 79 ? 4.360 -0.770 -29.799 1.00 93.62 79 PRO A N 1
ATOM 595 C CA . PRO A 1 79 ? 5.636 -0.061 -29.926 1.00 93.62 79 PRO A CA 1
ATOM 596 C C . PRO A 1 79 ? 5.484 1.374 -30.450 1.00 93.62 79 PRO A C 1
ATOM 598 O O . PRO A 1 79 ? 6.237 2.264 -30.068 1.00 93.62 79 PRO A O 1
ATOM 601 N N . GLU A 1 80 ? 4.491 1.609 -31.310 1.00 92.81 80 GLU A N 1
ATOM 602 C CA . GLU A 1 80 ? 4.165 2.938 -31.825 1.00 92.81 80 GLU A CA 1
ATOM 603 C C . GLU A 1 80 ? 3.575 3.848 -30.739 1.00 92.81 80 GLU A C 1
ATOM 605 O O . GLU A 1 80 ? 4.008 4.989 -30.609 1.00 92.81 80 GLU A O 1
ATOM 610 N N . GLN A 1 81 ? 2.642 3.343 -29.923 1.00 93.81 81 GLN A N 1
ATOM 611 C CA . GLN A 1 81 ? 2.045 4.099 -28.817 1.00 93.81 81 GLN A CA 1
ATOM 612 C C . GLN A 1 81 ? 3.074 4.443 -27.735 1.00 93.81 81 GLN A C 1
ATOM 614 O O . GLN A 1 81 ? 3.086 5.565 -27.232 1.00 93.81 81 GLN A O 1
ATOM 619 N N . ASP A 1 82 ? 3.957 3.500 -27.399 1.00 92.38 82 ASP A N 1
ATOM 620 C CA . ASP A 1 82 ? 5.032 3.731 -26.433 1.00 92.38 82 ASP A CA 1
ATOM 621 C C . ASP A 1 82 ? 6.048 4.755 -26.961 1.00 92.38 82 ASP A C 1
ATOM 623 O O . ASP A 1 82 ? 6.433 5.683 -26.246 1.00 92.38 82 ASP A O 1
ATOM 627 N N . LYS A 1 83 ? 6.419 4.663 -28.248 1.00 89.75 83 LYS A N 1
ATOM 628 C CA . LYS A 1 83 ? 7.272 5.669 -28.893 1.00 89.75 83 LYS A CA 1
ATOM 629 C C . LYS A 1 83 ? 6.608 7.043 -28.886 1.00 89.75 83 LYS A C 1
ATOM 631 O O . LYS A 1 83 ? 7.269 8.014 -28.540 1.00 89.75 83 LYS A O 1
ATOM 636 N N . TYR A 1 84 ? 5.327 7.126 -29.240 1.00 89.69 84 TYR A N 1
ATOM 637 C CA . TYR A 1 84 ? 4.577 8.381 -29.263 1.00 89.69 84 TYR A CA 1
ATOM 638 C C . TYR A 1 84 ? 4.585 9.064 -27.890 1.00 89.69 84 TYR A C 1
ATOM 640 O O . TYR A 1 84 ? 4.956 10.230 -27.799 1.00 89.69 84 TYR A O 1
ATOM 648 N N . LEU A 1 85 ? 4.280 8.321 -26.819 1.00 88.50 85 LEU A N 1
ATOM 649 C CA . LEU A 1 85 ? 4.248 8.841 -25.447 1.00 88.50 85 LEU A CA 1
ATOM 650 C C . LEU A 1 85 ? 5.608 9.344 -24.944 1.00 88.50 85 LEU A C 1
ATOM 652 O O . LEU A 1 85 ? 5.654 10.267 -24.134 1.00 88.50 85 LEU A O 1
ATOM 656 N N . ASN A 1 86 ? 6.704 8.736 -25.404 1.00 86.12 86 ASN A N 1
ATOM 657 C CA . ASN A 1 86 ? 8.058 9.061 -24.952 1.00 86.12 86 ASN A CA 1
ATOM 658 C C . ASN A 1 86 ? 8.840 9.954 -25.936 1.00 86.12 86 ASN A C 1
ATOM 660 O O . ASN A 1 86 ? 9.990 10.304 -25.660 1.00 86.12 86 ASN A O 1
ATOM 664 N N . SER A 1 87 ? 8.257 10.320 -27.084 1.00 78.38 87 SER A N 1
ATOM 665 C CA . SER A 1 87 ? 8.916 11.148 -28.100 1.00 78.38 87 SER A CA 1
ATOM 666 C C . SER A 1 87 ? 8.467 12.605 -28.032 1.00 78.38 87 SER A C 1
ATOM 668 O O . SER A 1 87 ? 7.279 12.904 -28.013 1.00 78.38 87 SER A O 1
ATOM 670 N N . TRP A 1 88 ? 9.432 13.522 -28.080 1.00 68.19 88 TRP A N 1
ATOM 671 C CA . TRP A 1 88 ? 9.187 14.964 -28.212 1.00 68.19 88 TRP A CA 1
ATOM 672 C C . TRP A 1 88 ? 8.969 15.395 -29.673 1.00 68.19 88 TRP A C 1
ATOM 674 O O . TRP A 1 88 ? 8.559 16.517 -29.934 1.00 68.19 88 TRP A O 1
ATOM 684 N N . GLU A 1 89 ? 9.257 14.508 -30.632 1.00 65.62 89 GLU A N 1
ATOM 685 C CA . GLU A 1 89 ? 9.155 14.766 -32.079 1.00 65.62 89 GLU A CA 1
ATOM 686 C C . GLU A 1 89 ? 7.715 14.689 -32.603 1.00 65.62 89 GLU A C 1
ATOM 688 O O . GLU A 1 89 ? 7.428 15.134 -33.710 1.00 65.62 89 GLU A O 1
ATOM 693 N N . SER A 1 90 ? 6.811 14.101 -31.818 1.00 63.34 90 SER A N 1
ATOM 694 C CA . SER A 1 90 ? 5.403 13.908 -32.165 1.00 63.34 90 SER A CA 1
ATOM 695 C C . SER A 1 90 ? 4.500 14.701 -31.215 1.00 63.34 90 SER A C 1
ATOM 697 O O . SER A 1 90 ? 3.617 14.142 -30.573 1.00 63.34 90 SER A O 1
ATOM 699 N N . GLY A 1 91 ? 4.723 16.013 -31.114 1.00 57.59 91 GLY A N 1
ATOM 700 C CA . GLY A 1 91 ? 3.849 16.938 -30.391 1.00 57.59 91 GLY A CA 1
ATOM 701 C C . GLY A 1 91 ? 4.040 18.384 -30.855 1.00 57.59 91 GLY A C 1
ATOM 702 O O . GLY A 1 91 ? 5.151 18.772 -31.201 1.00 57.59 91 GLY A O 1
ATOM 703 N N . THR A 1 92 ? 2.944 19.148 -30.904 1.00 47.06 92 THR A N 1
ATOM 704 C CA . THR A 1 92 ? 2.935 20.624 -30.996 1.00 47.06 92 THR A CA 1
ATOM 705 C C . THR A 1 92 ? 3.750 21.278 -29.893 1.00 47.06 92 THR A C 1
ATOM 707 O O . THR A 1 92 ? 3.661 20.757 -28.757 1.00 47.06 92 THR A O 1
#

Foldseek 3Di:
DDDDDDAPVPPDNCVRVHPHDDPLVVVLVVQCVVVVVVCCVVCVVVDDPDDDDDPPVSNVVSVVVSCVVVVHDDDDDDPVRVCCVPDPVNDD

Solvent-accessible surface area (backbone atoms only — not comparable to full-atom values): 6012 Å² total; per-residue (Å²): 134,90,87,83,89,75,61,54,86,76,50,65,41,52,62,70,72,51,85,49,74,57,67,90,60,46,52,62,57,50,48,50,54,52,56,43,50,51,50,47,63,77,46,44,90,79,62,68,104,70,92,78,77,79,56,68,70,58,55,52,48,51,52,52,52,50,36,50,76,72,70,49,85,77,88,78,76,48,76,65,55,49,47,47,77,76,39,79,88,73,61,135

pLDDT: mean 92.24, std 8.35, range [47.06, 97.62]

Sequence (92 aa):
GRQVHLLAEGRLVNLSAAEGHPASVMDMSFANQALGAEYMLISAKNFQPHVYTIPATIDKEIARLKLHAMGVRIDALTPEQDKYLNSWESGT